Protein 2PWQ (pdb70)

Structure (mmCIF, N/CA/C/O backbone):
data_2PWQ
#
_entry.id   2PWQ
#
_cell.length_a   48.556
_cell.length_b   48.556
_cell.length_c   179.502
_cell.angle_alpha   90.00
_cell.angle_beta   90.00
_cell.angle_gamma   120.00
#
_symmetry.space_group_name_H-M   'P 31 2 1'
#
loop_
_entity.id
_entity.type
_entity.pdbx_description
1 polymer 'Ubiquitin conjugating enzyme'
2 water water
#
loop_
_atom_site.group_PDB
_atom_site.id
_atom_site.type_symbol
_atom_site.label_atom_id
_atom_site.label_alt_id
_atom_site.label_comp_id
_atom_site.label_asym_id
_atom_site.label_entity_id
_atom_site.label_seq_id
_atom_site.pdbx_PDB_ins_code
_atom_site.Cartn_x
_atom_site.Cartn_y
_atom_site.Cartn_z
_atom_site.occupancy
_atom_site.B_iso_or_equiv
_atom_site.auth_seq_id
_atom_site.auth_comp_id
_atom_site.auth_asym_id
_atom_site.auth_atom_id
_atom_site.pdbx_PDB_model_num
ATOM 1 N N . PHE A 1 19 ? -7.728 10.211 33.699 1.00 60.81 -2 PHE A N 1
ATOM 2 C CA . PHE A 1 19 ? -8.810 9.187 33.555 1.00 60.95 -2 PHE A CA 1
ATOM 3 C C . PHE A 1 19 ? -10.082 9.603 34.279 1.00 60.54 -2 PHE A C 1
ATOM 4 O O . PHE A 1 19 ? -10.820 10.451 33.771 1.00 61.47 -2 PHE A O 1
ATOM 12 N N . GLN A 1 20 ? -10.321 9.042 35.466 1.00 59.43 -1 GLN A N 1
ATOM 13 C CA . GLN A 1 20 ? -11.632 9.122 36.139 1.00 58.25 -1 GLN A CA 1
ATOM 14 C C . GLN A 1 20 ? -12.328 10.494 36.076 1.00 57.14 -1 GLN A C 1
ATOM 15 O O . GLN A 1 20 ? -11.686 11.529 36.146 1.00 57.03 -1 GLN A O 1
ATOM 21 N N . GLY A 1 21 ? -13.645 10.483 35.926 1.00 55.54 0 GLY A N 1
ATOM 22 C CA . GLY A 1 21 ? -14.429 11.699 35.743 1.00 54.11 0 GLY A CA 1
ATOM 23 C C . GLY A 1 21 ? -15.787 11.306 35.173 1.00 53.26 0 GLY A C 1
ATOM 24 O O . GLY A 1 21 ? -16.150 10.128 35.209 1.00 52.85 0 GLY A O 1
ATOM 25 N N . SER A 1 22 ? -16.531 12.276 34.643 1.00 52.18 1 SER A N 1
ATOM 26 C CA . SER A 1 22 ? -17.901 12.038 34.135 1.00 51.25 1 SER A CA 1
ATOM 27 C C . SER A 1 22 ? -18.007 10.976 33.023 1.00 51.18 1 SER A C 1
ATOM 28 O O . SER A 1 22 ? -16.998 10.545 32.437 1.00 50.85 1 SER A O 1
ATOM 31 N N . LYS A 1 23 ? -19.247 10.547 32.765 1.00 51.29 2 LYS A N 1
ATOM 32 C CA . LYS A 1 23 ? -19.593 9.632 31.667 1.00 51.10 2 LYS A CA 1
ATOM 33 C C . LYS A 1 23 ? -19.163 10.185 30.299 1.00 49.91 2 LYS A C 1
ATOM 34 O O . LYS A 1 23 ? -18.690 9.429 29.445 1.00 49.77 2 LYS A O 1
ATOM 40 N N . GLU A 1 24 ? -19.346 11.492 30.107 1.00 48.90 3 GLU A N 1
ATOM 41 C CA . GLU A 1 24 ? -18.915 12.200 28.904 1.00 48.44 3 GLU A CA 1
ATOM 42 C C . GLU A 1 24 ? -17.387 12.169 28.755 1.00 47.76 3 GLU A C 1
ATOM 43 O O . GLU A 1 24 ? -16.855 11.880 27.671 1.00 47.17 3 GLU A O 1
ATOM 49 N N . LEU A 1 25 ? -16.679 12.447 29.850 1.00 46.12 4 LEU A N 1
ATOM 50 C CA . LEU A 1 25 ? -15.226 12.437 29.822 1.00 45.14 4 LEU A CA 1
ATOM 51 C C . LEU A 1 25 ? -14.675 11.047 29.503 1.00 44.32 4 LEU A C 1
ATOM 52 O O . LEU A 1 25 ? -13.743 10.916 28.711 1.00 44.32 4 LEU A O 1
ATOM 57 N N . LEU A 1 26 ? -15.256 10.007 30.110 1.00 43.52 5 LEU A N 1
ATOM 58 C CA . LEU A 1 26 ? -14.824 8.638 29.844 1.00 42.74 5 LEU A CA 1
ATOM 59 C C . LEU A 1 26 ? -15.035 8.280 28.366 1.00 41.97 5 LEU A C 1
ATOM 60 O O . LEU A 1 26 ? -14.160 7.683 27.732 1.00 41.38 5 LEU A O 1
ATOM 65 N N . ARG A 1 27 ? -16.175 8.703 27.833 1.00 41.64 6 ARG A N 1
ATOM 66 C CA . ARG A 1 27 ? -16.562 8.476 26.429 1.00 42.46 6 ARG A CA 1
ATOM 67 C C . ARG A 1 27 ? -15.580 9.120 25.469 1.00 42.10 6 ARG A C 1
ATOM 68 O O . ARG A 1 27 ? -15.075 8.464 24.552 1.00 41.65 6 ARG A O 1
ATOM 76 N N . LEU A 1 28 ? -15.319 10.413 25.678 1.00 42.30 7 LEU A N 1
ATOM 77 C CA . LEU A 1 28 ? -14.287 11.102 24.891 1.00 41.81 7 LEU A CA 1
ATOM 78 C C . LEU A 1 28 ? -12.926 10.456 24.978 1.00 41.88 7 LEU A C 1
ATOM 79 O O . LEU A 1 28 ? -12.186 10.383 23.982 1.00 42.55 7 LEU A O 1
ATOM 84 N N . GLN A 1 29 ? -12.585 9.970 26.160 1.00 41.30 8 GLN A N 1
ATOM 85 C CA . GLN A 1 29 ? -11.286 9.377 26.336 1.00 40.75 8 GLN A CA 1
ATOM 86 C C . GLN A 1 29 ? -11.151 8.123 25.514 1.00 41.00 8 GLN A C 1
ATOM 87 O O . GLN A 1 29 ? -10.070 7.858 24.947 1.00 40.21 8 GLN A O 1
ATOM 93 N N . LYS A 1 30 ? -12.226 7.323 25.504 1.00 40.81 9 LYS A N 1
ATOM 94 C CA . LYS A 1 30 ? -12.288 6.079 24.712 1.00 41.01 9 LYS A CA 1
ATOM 95 C C . LYS A 1 30 ? -12.195 6.380 23.212 1.00 40.25 9 LYS A C 1
ATOM 96 O O . LYS A 1 30 ? -11.405 5.739 22.506 1.00 40.22 9 LYS A O 1
ATOM 102 N N . GLU A 1 31 ? -12.989 7.348 22.739 1.00 38.80 10 GLU A N 1
ATOM 103 C CA . GLU A 1 31 ? -12.944 7.731 21.311 1.00 38.43 10 GLU A CA 1
ATOM 104 C C . GLU A 1 31 ? -11.531 8.039 20.864 1.00 38.58 10 GLU A C 1
ATOM 105 O O . GLU A 1 31 ? -11.057 7.514 19.853 1.00 37.22 10 GLU A O 1
ATOM 111 N N . LEU A 1 32 ? -10.841 8.857 21.667 1.00 38.63 11 LEU A N 1
ATOM 112 C CA . LEU A 1 32 ? -9.472 9.264 21.357 1.00 38.66 11 LEU A CA 1
ATOM 113 C C . LEU A 1 32 ? -8.490 8.113 21.339 1.00 39.47 11 LEU A C 1
ATOM 114 O O . LEU A 1 32 ? -7.664 8.014 20.429 1.00 40.04 11 LEU A O 1
ATOM 119 N N . LYS A 1 33 ? -8.575 7.217 22.325 1.00 41.13 12 LYS A N 1
ATOM 120 C CA . LYS A 1 33 ? -7.684 6.059 22.327 1.00 42.23 12 LYS A CA 1
ATOM 121 C C . LYS A 1 33 ? -7.935 5.172 21.108 1.00 43.10 12 LYS A C 1
ATOM 122 O O . LYS A 1 33 ? -6.995 4.620 20.546 1.00 44.03 12 LYS A O 1
ATOM 128 N N . ASP A 1 34 ? -9.201 5.026 20.709 1.00 44.24 13 ASP A N 1
ATOM 129 C CA . ASP A 1 34 ? -9.569 4.143 19.586 1.00 45.39 13 ASP A CA 1
ATOM 130 C C . ASP A 1 34 ? -9.080 4.718 18.255 1.00 45.37 13 ASP A C 1
ATOM 131 O O . ASP A 1 34 ? -8.544 3.986 17.404 1.00 44.85 13 ASP A O 1
ATOM 136 N N . ILE A 1 35 ? -9.247 6.038 18.111 1.00 46.06 14 ILE A N 1
ATOM 137 C CA . ILE A 1 35 ? -8.793 6.775 16.936 1.00 46.45 14 ILE A CA 1
ATOM 138 C C . ILE A 1 35 ? -7.306 6.576 16.844 1.00 48.06 14 ILE A C 1
ATOM 139 O O . ILE A 1 35 ? -6.777 6.289 15.771 1.00 48.41 14 ILE A O 1
ATOM 144 N N . GLU A 1 36 ? -6.639 6.704 17.994 1.00 50.15 15 GLU A N 1
ATOM 145 C CA . GLU A 1 36 ? -5.198 6.541 18.115 1.00 52.31 15 GLU A CA 1
ATOM 146 C C . GLU A 1 36 ? -4.788 5.127 17.702 1.00 52.81 15 GLU A C 1
ATOM 147 O O . GLU A 1 36 ? -3.703 4.923 17.157 1.00 52.97 15 GLU A O 1
ATOM 153 N N . ASN A 1 37 ? -5.684 4.170 17.928 1.00 53.92 16 ASN A N 1
ATOM 154 C CA . ASN A 1 37 ? -5.428 2.759 17.618 1.00 54.89 16 ASN A CA 1
ATOM 155 C C . ASN A 1 37 ? -5.775 2.364 16.179 1.00 55.29 16 ASN A C 1
ATOM 156 O O . ASN A 1 37 ? -5.212 1.400 15.633 1.00 55.00 16 ASN A O 1
ATOM 161 N N . GLU A 1 38 ? -6.689 3.121 15.568 1.00 55.25 17 GLU A N 1
ATOM 162 C CA . GLU A 1 38 ? -7.055 2.960 14.160 1.00 54.98 17 GLU A CA 1
ATOM 163 C C . GLU A 1 38 ? -6.026 3.509 13.142 1.00 54.50 17 GLU A C 1
ATOM 164 O O . GLU A 1 38 ? -4.872 3.786 13.498 1.00 54.24 17 GLU A O 1
ATOM 170 N N . ASN A 1 39 ? -6.441 3.655 11.880 1.00 53.53 18 ASN A N 1
ATOM 171 C CA . ASN A 1 39 ? -5.562 4.156 10.820 1.00 53.23 18 ASN A CA 1
ATOM 172 C C . ASN A 1 39 ? -5.464 5.685 10.822 1.00 52.62 18 ASN A C 1
ATOM 173 O O . ASN A 1 39 ? -6.281 6.374 10.206 1.00 51.95 18 ASN A O 1
ATOM 178 N N . VAL A 1 40 ? -4.459 6.196 11.533 1.00 51.70 19 VAL A N 1
ATOM 179 C CA . VAL A 1 40 ? -4.317 7.635 11.752 1.00 50.96 19 VAL A CA 1
ATOM 180 C C . VAL A 1 40 ? -3.736 8.342 10.517 1.00 49.85 19 VAL A C 1
ATOM 181 O O . VAL A 1 40 ? -3.652 9.577 10.464 1.00 49.17 19 VAL A O 1
ATOM 185 N N . GLN A 1 41 ? -3.344 7.546 9.525 1.00 48.84 20 GLN A N 1
ATOM 186 C CA . GLN A 1 41 ? -2.897 8.089 8.262 1.00 48.26 20 GLN A CA 1
ATOM 187 C C . GLN A 1 41 ? -4.105 8.570 7.463 1.00 46.17 20 GLN A C 1
ATOM 188 O O . GLN A 1 41 ? -4.017 9.514 6.668 1.00 47.02 20 GLN A O 1
ATOM 194 N N . GLU A 1 42 ? -5.255 7.977 7.745 1.00 43.57 21 GLU A N 1
ATOM 195 C CA . GLU A 1 42 ? -6.484 8.351 7.086 1.00 41.21 21 GLU A CA 1
ATOM 196 C C . GLU A 1 42 ? -7.280 9.383 7.859 1.00 39.80 21 GLU A C 1
ATOM 197 O O . GLU A 1 42 ? -7.716 10.401 7.310 1.00 39.01 21 GLU A O 1
ATOM 203 N N . ILE A 1 43 ? -7.519 9.073 9.124 1.00 37.89 22 ILE A N 1
ATOM 204 C CA . ILE A 1 43 ? -8.350 9.876 9.989 1.00 37.31 22 ILE A CA 1
ATOM 205 C C . ILE A 1 43 ? -7.646 9.913 11.339 1.00 38.00 22 ILE A C 1
ATOM 206 O O . ILE A 1 43 ? -7.307 8.871 11.943 1.00 37.36 22 ILE A O 1
ATOM 211 N N . ASP A 1 44 ? -7.409 11.133 11.795 1.00 38.21 23 ASP A N 1
ATOM 212 C CA . ASP A 1 44 ? -6.826 11.372 13.104 1.00 39.51 23 ASP A CA 1
ATOM 213 C C . ASP A 1 44 ? -7.621 12.483 13.801 1.00 39.65 23 ASP A C 1
ATOM 214 O O . ASP A 1 44 ? -8.411 13.197 13.161 1.00 39.38 23 ASP A O 1
ATOM 219 N N . ALA A 1 45 ? -7.457 12.573 15.123 1.00 40.20 24 ALA A N 1
ATOM 220 C CA . ALA A 1 45 ? -7.957 13.676 15.959 1.00 40.99 24 ALA A CA 1
ATOM 221 C C . ALA A 1 45 ? -7.252 13.668 17.308 1.00 41.45 24 ALA A C 1
ATOM 222 O O . ALA A 1 45 ? -6.929 12.595 17.851 1.00 42.31 24 ALA A O 1
ATOM 224 N N . HIS A 1 46 ? -6.991 14.853 17.839 1.00 41.38 25 HIS A N 1
ATOM 225 C CA . HIS A 1 46 ? -6.466 14.987 19.210 1.00 41.77 25 HIS A CA 1
ATOM 226 C C . HIS A 1 46 ? -7.067 16.260 19.809 1.00 40.83 25 HIS A C 1
ATOM 227 O O . HIS A 1 46 ? -7.699 17.029 19.099 1.00 39.92 25 HIS A O 1
ATOM 234 N N . ILE A 1 47 ? -6.906 16.453 21.114 1.00 40.36 26 ILE A N 1
ATOM 235 C CA . ILE A 1 47 ? -7.357 17.676 21.779 1.00 40.89 26 ILE A CA 1
ATOM 236 C C . ILE A 1 47 ? -6.566 18.835 21.220 1.00 40.84 26 ILE A C 1
ATOM 237 O O . ILE A 1 47 ? -5.372 18.688 21.007 1.00 40.45 26 ILE A O 1
ATOM 242 N N . LYS A 1 48 ? -7.244 19.951 20.966 1.00 41.12 27 LYS A N 1
ATOM 243 C CA . LYS A 1 48 ? -6.613 21.133 20.420 1.00 42.51 27 LYS A CA 1
ATOM 244 C C . LYS A 1 48 ? -5.605 21.734 21.418 1.00 43.48 27 LYS A C 1
ATOM 245 O O . LYS A 1 48 ? -4.411 21.856 21.111 1.00 43.70 27 LYS A O 1
ATOM 251 N N . ASP A 1 49 ? -6.118 22.093 22.595 1.00 44.08 28 ASP A N 1
ATOM 252 C CA A ASP A 1 49 ? -5.336 22.777 23.635 0.70 44.86 28 ASP A CA 1
ATOM 253 C CA B ASP A 1 49 ? -5.308 22.734 23.628 0.30 44.57 28 ASP A CA 1
ATOM 254 C C . ASP A 1 49 ? -5.634 22.127 25.002 1.00 44.76 28 ASP A C 1
ATOM 255 O O . ASP A 1 49 ? -5.079 21.068 25.347 1.00 43.81 28 ASP A O 1
ATOM 264 N N . SER A 1 50 ? -6.547 22.745 25.760 1.00 44.94 29 SER A N 1
ATOM 265 C CA . SER A 1 50 ? -6.812 22.354 27.141 1.00 46.07 29 SER A CA 1
ATOM 266 C C . SER A 1 50 ? -8.266 21.978 27.426 1.00 45.53 29 SER A C 1
ATOM 267 O O . SER A 1 50 ? -8.609 21.654 28.570 1.00 44.82 29 SER A O 1
ATOM 270 N N . ASN A 1 51 ? -9.096 22.033 26.379 1.00 45.78 30 ASN A N 1
ATOM 271 C CA . ASN A 1 51 ? -10.512 21.683 26.446 1.00 45.06 30 ASN A CA 1
ATOM 272 C C . ASN A 1 51 ? -10.792 20.335 25.755 1.00 44.91 30 ASN A C 1
ATOM 273 O O . ASN A 1 51 ? -10.618 20.200 24.552 1.00 43.52 30 ASN A O 1
ATOM 278 N N . PHE A 1 52 ? -11.210 19.350 26.547 1.00 44.30 31 PHE A N 1
ATOM 279 C CA . PHE A 1 52 ? -11.481 17.999 26.071 1.00 44.57 31 PHE A CA 1
ATOM 280 C C . PHE A 1 52 ? -12.673 17.977 25.083 1.00 43.76 31 PHE A C 1
ATOM 281 O O . PHE A 1 52 ? -12.907 16.986 24.386 1.00 43.63 31 PHE A O 1
ATOM 289 N N . PHE A 1 53 ? -13.403 19.088 25.026 1.00 42.94 32 PHE A N 1
ATOM 290 C CA . PHE A 1 53 ? -14.585 19.237 24.167 1.00 42.81 32 PHE A CA 1
ATOM 291 C C . PHE A 1 53 ? -14.263 19.981 22.876 1.00 41.35 32 PHE A C 1
ATOM 292 O O . PHE A 1 53 ? -15.140 20.369 22.125 1.00 41.49 32 PHE A O 1
ATOM 300 N N . GLU A 1 54 ? -12.983 20.161 22.615 1.00 40.09 33 GLU A N 1
ATOM 301 C CA . GLU A 1 54 ? -12.569 20.861 21.411 1.00 39.21 33 GLU A CA 1
ATOM 302 C C . GLU A 1 54 ? -11.402 20.117 20.820 1.00 38.44 33 GLU A C 1
ATOM 303 O O . GLU A 1 54 ? -10.319 20.065 21.426 1.00 38.11 33 GLU A O 1
ATOM 309 N N . TRP A 1 55 ? -11.632 19.496 19.659 1.00 36.83 34 TRP A N 1
ATOM 310 C CA . TRP A 1 55 ? -10.558 18.783 19.002 1.00 36.18 34 TRP A CA 1
ATOM 311 C C . TRP A 1 55 ? -10.226 19.395 17.661 1.00 35.11 34 TRP A C 1
ATOM 312 O O . TRP A 1 55 ? -10.968 20.161 17.086 1.00 34.68 34 TRP A O 1
ATOM 323 N N . VAL A 1 56 ? -9.069 19.002 17.187 1.00 34.55 35 VAL A N 1
ATOM 324 C CA . VAL A 1 56 ? -8.616 19.250 15.866 1.00 34.73 35 VAL A CA 1
ATOM 325 C C . VAL A 1 56 ? -8.671 17.891 15.210 1.00 34.21 35 VAL A C 1
ATOM 326 O O . VAL A 1 56 ? -8.150 16.930 15.781 1.00 35.65 35 VAL A O 1
ATOM 330 N N . GLY A 1 57 ? -9.307 17.804 14.041 1.00 33.85 36 GLY A N 1
ATOM 331 C CA . GLY A 1 57 ? -9.307 16.595 13.227 1.00 32.43 36 GLY A CA 1
ATOM 332 C C . GLY A 1 57 ? -8.448 16.686 11.982 1.00 33.14 36 GLY A C 1
ATOM 333 O O . GLY A 1 57 ? -8.223 17.779 11.458 1.00 33.20 36 GLY A O 1
ATOM 334 N N A PHE A 1 58 ? -7.877 15.558 11.578 0.70 32.70 37 PHE A N 1
ATOM 335 N N B PHE A 1 58 ? -8.017 15.528 11.477 0.30 33.01 37 PHE A N 1
ATOM 336 C CA A PHE A 1 58 ? -7.193 15.396 10.297 0.70 32.94 37 PHE A CA 1
ATOM 337 C CA B PHE A 1 58 ? -7.163 15.425 10.283 0.30 32.98 37 PHE A CA 1
ATOM 338 C C A PHE A 1 58 ? -7.948 14.420 9.372 0.70 34.10 37 PHE A C 1
ATOM 339 C C B PHE A 1 58 ? -7.616 14.363 9.267 0.30 33.64 37 PHE A C 1
ATOM 340 O O A PHE A 1 58 ? -8.345 13.315 9.795 0.70 33.79 37 PHE A O 1
ATOM 341 O O B PHE A 1 58 ? -7.499 13.152 9.522 0.30 33.23 37 PHE A O 1
ATOM 356 N N . ILE A 1 59 ? -8.125 14.817 8.124 1.00 33.65 38 ILE A N 1
ATOM 357 C CA . ILE A 1 59 ? -8.578 13.908 7.062 1.00 34.73 38 ILE A CA 1
ATOM 358 C C . ILE A 1 59 ? -7.615 13.913 5.887 1.00 36.20 38 ILE A C 1
ATOM 359 O O . ILE A 1 59 ? -7.276 14.988 5.312 1.00 36.66 38 ILE A O 1
ATOM 364 N N . LYS A 1 60 ? -7.201 12.711 5.512 1.00 36.76 39 LYS A N 1
ATOM 365 C CA . LYS A 1 60 ? -6.392 12.519 4.338 1.00 38.64 39 LYS A CA 1
ATOM 366 C C . LYS A 1 60 ? -7.255 12.670 3.099 1.00 38.62 39 LYS A C 1
ATOM 367 O O . LYS A 1 60 ? -8.317 12.039 2.987 1.00 39.22 39 LYS A O 1
ATOM 373 N N . GLY A 1 61 ? -6.792 13.507 2.168 1.00 38.75 40 GLY A N 1
ATOM 374 C CA . GLY A 1 61 ? -7.422 13.634 0.869 1.00 38.26 40 GLY A CA 1
ATOM 375 C C . GLY A 1 61 ? -7.291 12.312 0.107 1.00 38.15 40 GLY A C 1
ATOM 376 O O . GLY A 1 61 ? -6.194 11.805 -0.058 1.00 37.34 40 GLY A O 1
ATOM 377 N N . PRO A 1 62 ? -8.421 11.743 -0.340 1.00 38.83 41 PRO A N 1
ATOM 378 C CA . PRO A 1 62 ? -8.410 10.432 -1.015 1.00 40.29 41 PRO A CA 1
ATOM 379 C C . PRO A 1 62 ? -7.663 10.317 -2.351 1.00 42.06 41 PRO A C 1
ATOM 380 O O . PRO A 1 62 ? -7.743 11.202 -3.203 1.00 42.67 41 PRO A O 1
ATOM 384 N N . GLU A 1 63 ? -6.944 9.212 -2.530 1.00 43.82 42 GLU A N 1
ATOM 385 C CA . GLU A 1 63 ? -6.245 8.927 -3.783 1.00 45.13 42 GLU A CA 1
ATOM 386 C C . GLU A 1 63 ? -7.221 8.906 -4.956 1.00 44.80 42 GLU A C 1
ATOM 387 O O . GLU A 1 63 ? -8.424 8.676 -4.778 1.00 45.33 42 GLU A O 1
ATOM 393 N N . GLY A 1 64 ? -6.688 9.185 -6.152 1.00 44.52 43 GLY A N 1
ATOM 394 C CA . GLY A 1 64 ? -7.489 9.389 -7.354 1.00 42.97 43 GLY A CA 1
ATOM 395 C C . GLY A 1 64 ? -8.618 10.403 -7.261 1.00 41.91 43 GLY A C 1
ATOM 396 O O . GLY A 1 64 ? -9.641 10.219 -7.902 1.00 41.54 43 GLY A O 1
ATOM 397 N N . THR A 1 65 ? -8.444 11.470 -6.466 1.00 39.59 44 THR A N 1
ATOM 398 C CA . THR A 1 65 ? -9.403 12.580 -6.446 1.00 37.75 44 THR A CA 1
ATOM 399 C C . THR A 1 65 ? -8.582 13.847 -6.560 1.00 37.24 44 THR A C 1
ATOM 400 O O . THR A 1 65 ? -7.366 13.794 -6.430 1.00 38.03 44 THR A O 1
ATOM 404 N N . PRO A 1 66 ? -9.247 14.983 -6.771 1.00 36.65 45 PRO A N 1
ATOM 405 C CA . PRO A 1 66 ? -8.427 16.221 -6.783 1.00 36.39 45 PRO A CA 1
ATOM 406 C C . PRO A 1 66 ? -7.844 16.596 -5.391 1.00 37.06 45 PRO A C 1
ATOM 407 O O . PRO A 1 66 ? -7.071 17.549 -5.285 1.00 36.19 45 PRO A O 1
ATOM 411 N N . TYR A 1 67 ? -8.155 15.794 -4.362 1.00 37.13 46 TYR A N 1
ATOM 412 C CA . TYR A 1 67 ? -7.715 16.055 -2.994 1.00 36.56 46 TYR A CA 1
ATOM 413 C C . TYR A 1 67 ? -6.544 15.224 -2.611 1.00 36.44 46 TYR A C 1
ATOM 414 O O . TYR A 1 67 ? -6.071 15.283 -1.480 1.00 36.59 46 TYR A O 1
ATOM 423 N N . GLU A 1 68 ? -6.000 14.532 -3.596 1.00 37.96 47 GLU A N 1
ATOM 424 C CA . GLU A 1 68 ? -4.975 13.543 -3.338 1.00 40.53 47 GLU A CA 1
ATOM 425 C C . GLU A 1 68 ? -3.684 14.232 -2.911 1.00 40.98 47 GLU A C 1
ATOM 426 O O . GLU A 1 68 ? -3.284 15.196 -3.555 1.00 41.45 47 GLU A O 1
ATOM 432 N N . GLY A 1 69 ? -3.030 13.720 -1.859 1.00 40.71 48 GLY A N 1
ATOM 433 C CA . GLY A 1 69 ? -1.832 14.345 -1.265 1.00 40.14 48 GLY A CA 1
ATOM 434 C C . GLY A 1 69 ? -2.132 15.522 -0.338 1.00 39.87 48 GLY A C 1
ATOM 435 O O . GLY A 1 69 ? -1.206 16.204 0.158 1.00 41.17 48 GLY A O 1
ATOM 436 N N . GLY A 1 70 ? -3.421 15.790 -0.138 1.00 38.72 49 GLY A N 1
ATOM 437 C CA . GLY A 1 70 ? -3.881 16.824 0.781 1.00 37.40 49 GLY A CA 1
ATOM 438 C C . GLY A 1 70 ? -3.977 16.280 2.191 1.00 37.60 49 GLY A C 1
ATOM 439 O O . GLY A 1 70 ? -4.259 15.084 2.413 1.00 37.25 49 GLY A O 1
ATOM 440 N N . HIS A 1 71 ? -3.737 17.171 3.144 1.00 37.57 50 HIS A N 1
ATOM 441 C CA . HIS A 1 71 ? -3.851 16.894 4.564 1.00 36.89 50 HIS A CA 1
ATOM 442 C C . HIS A 1 71 ? -4.739 18.010 5.068 1.00 34.78 50 HIS A C 1
ATOM 443 O O . HIS A 1 71 ? -4.335 19.215 5.062 1.00 33.27 50 HIS A O 1
ATOM 450 N N . PHE A 1 72 ? -5.952 17.643 5.439 1.00 31.12 51 PHE A N 1
ATOM 451 C CA . PHE A 1 72 ? -6.990 18.590 5.834 1.00 31.23 51 PHE A CA 1
ATOM 452 C C . PHE A 1 72 ? -7.291 18.616 7.333 1.00 31.00 51 PHE A C 1
ATOM 453 O O . PHE A 1 72 ? -7.666 17.594 7.960 1.00 31.40 51 PHE A O 1
ATOM 461 N N . THR A 1 73 ? -7.147 19.804 7.910 1.00 30.42 52 THR A N 1
ATOM 462 C CA . THR A 1 73 ? -7.399 20.051 9.311 1.00 30.14 52 THR A CA 1
ATOM 463 C C . THR A 1 73 ? -8.812 20.533 9.467 1.00 29.32 52 THR A C 1
ATOM 464 O O . THR A 1 73 ? -9.252 21.363 8.656 1.00 27.51 52 THR A O 1
ATOM 468 N N . LEU A 1 74 ? -9.510 20.015 10.491 1.00 28.76 53 LEU A N 1
ATOM 469 C CA . LEU A 1 74 ? -10.872 20.431 10.830 1.00 30.73 53 LEU A CA 1
ATOM 470 C C . LEU A 1 74 ? -10.942 20.837 12.311 1.00 31.89 53 LEU A C 1
ATOM 471 O O . LEU A 1 74 ? -10.097 20.449 13.102 1.00 32.86 53 LEU A O 1
ATOM 476 N N . ALA A 1 75 ? -11.976 21.594 12.674 1.00 33.33 54 ALA A N 1
ATOM 477 C CA . ALA A 1 75 ? -12.235 22.011 14.048 1.00 34.45 54 ALA A CA 1
ATOM 478 C C . ALA A 1 75 ? -13.455 21.269 14.500 1.00 35.28 54 ALA A C 1
ATOM 479 O O . ALA A 1 75 ? -14.475 21.364 13.858 1.00 35.91 54 ALA A O 1
ATOM 481 N N . ILE A 1 76 ? -13.344 20.551 15.607 1.00 36.39 55 ILE A N 1
ATOM 482 C CA . ILE A 1 76 ? -14.426 19.699 16.130 1.00 35.50 55 ILE A CA 1
ATOM 483 C C . ILE A 1 76 ? -14.896 20.206 17.512 1.00 37.12 55 ILE A C 1
ATOM 484 O O . ILE A 1 76 ? -14.186 20.071 18.507 1.00 36.23 55 ILE A O 1
ATOM 489 N N . THR A 1 77 ? -16.068 20.821 17.596 1.00 38.93 56 THR A N 1
ATOM 490 C CA . THR A 1 77 ? -16.535 21.214 18.915 1.00 40.64 56 THR A CA 1
ATOM 491 C C . THR A 1 77 ? -17.599 20.243 19.417 1.00 41.59 56 THR A C 1
ATOM 492 O O . THR A 1 77 ? -18.670 20.061 18.781 1.00 42.07 56 THR A O 1
ATOM 496 N N . ILE A 1 78 ? -17.290 19.581 20.533 1.00 41.64 57 ILE A N 1
ATOM 497 C CA . ILE A 1 78 ? -18.111 18.472 21.048 1.00 43.05 57 ILE A CA 1
ATOM 498 C C . ILE A 1 78 ? -19.015 19.015 22.128 1.00 44.72 57 ILE A C 1
ATOM 499 O O . ILE A 1 78 ? -18.521 19.691 23.039 1.00 45.32 57 ILE A O 1
ATOM 504 N N . PRO A 1 79 ? -20.342 18.751 22.041 1.00 46.29 58 PRO A N 1
ATOM 505 C CA . PRO A 1 79 ? -21.254 19.335 23.036 1.00 46.90 58 PRO A CA 1
ATOM 506 C C . PRO A 1 79 ? -21.110 18.690 24.408 1.00 47.41 58 PRO A C 1
ATOM 507 O O . PRO A 1 79 ? -20.612 17.561 24.496 1.00 46.41 58 PRO A O 1
ATOM 511 N N . ASN A 1 80 ? -21.551 19.399 25.455 1.00 49.32 59 ASN A N 1
ATOM 512 C CA . ASN A 1 80 ? -21.398 18.931 26.843 1.00 51.76 59 ASN A CA 1
ATOM 513 C C . ASN A 1 80 ? -22.231 17.716 27.237 1.00 52.23 59 ASN A C 1
ATOM 514 O O . ASN A 1 80 ? -21.923 17.044 28.229 1.00 52.42 59 ASN A O 1
ATOM 519 N N . ASP A 1 81 ? -23.242 17.411 26.425 1.00 52.72 60 ASP A N 1
ATOM 520 C CA . ASP A 1 81 ? -24.048 16.193 26.572 1.00 53.10 60 ASP A CA 1
ATOM 521 C C . ASP A 1 81 ? -23.680 15.031 25.645 1.00 52.48 60 ASP A C 1
ATOM 522 O O . ASP A 1 81 ? -24.353 13.985 25.643 1.00 51.74 60 ASP A O 1
ATOM 527 N N . TYR A 1 82 ? -22.624 15.192 24.861 1.00 51.07 61 TYR A N 1
ATOM 528 C CA . TYR A 1 82 ? -22.150 14.085 24.047 1.00 50.77 61 TYR A CA 1
ATOM 529 C C . TYR A 1 82 ? -22.127 12.776 24.871 1.00 52.19 61 TYR A C 1
ATOM 530 O O . TYR A 1 82 ? -21.702 12.802 26.026 1.00 52.82 61 TYR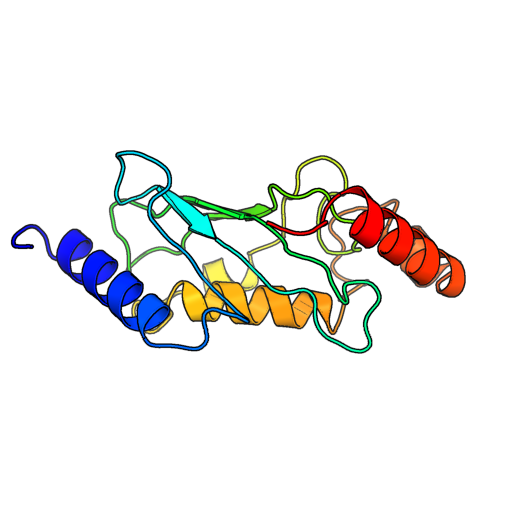 A O 1
ATOM 539 N N . PRO A 1 83 ? -22.539 11.619 24.284 1.00 52.82 62 PRO A N 1
ATOM 540 C CA . PRO A 1 83 ? -22.860 11.328 22.888 1.00 53.35 62 PRO A CA 1
ATOM 541 C C . PRO A 1 83 ? -24.328 11.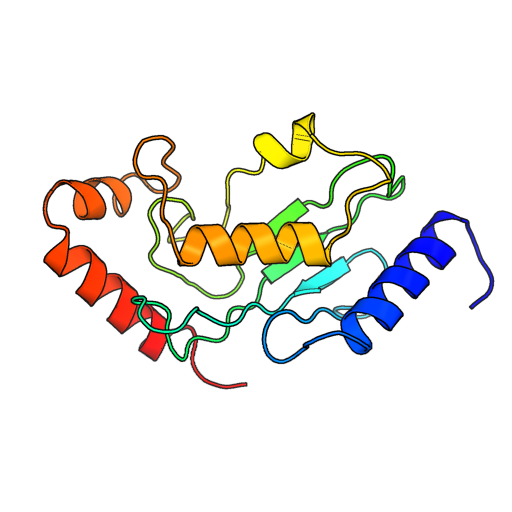487 22.499 1.00 53.70 62 PRO A C 1
ATOM 542 O O . PRO A 1 83 ? -24.741 10.893 21.511 1.00 53.72 62 PRO A O 1
ATOM 546 N N . TYR A 1 84 ? -25.079 12.296 23.243 1.00 54.26 63 TYR A N 1
ATOM 547 C CA . TYR A 1 84 ? -26.527 12.447 23.047 1.00 55.39 63 TYR A CA 1
ATOM 548 C C . TYR A 1 84 ? -26.830 13.559 22.058 1.00 54.55 63 TYR A C 1
ATOM 549 O O . TYR A 1 84 ? -27.975 13.723 21.644 1.00 54.68 63 TYR A O 1
ATOM 558 N N . ASN A 1 85 ? -25.802 14.332 21.704 1.00 53.13 64 ASN A N 1
ATOM 559 C CA . ASN A 1 85 ? -25.867 15.298 20.602 1.00 51.47 64 ASN A CA 1
ATOM 560 C C . ASN A 1 85 ? -24.635 15.191 19.703 1.00 49.53 64 ASN A C 1
ATOM 561 O O . ASN A 1 85 ? -23.566 14.738 20.169 1.00 48.94 64 ASN A O 1
ATOM 566 N N . PRO A 1 86 ? -24.784 15.553 18.400 1.00 47.78 65 PRO A N 1
ATOM 567 C CA . PRO A 1 86 ? -23.659 15.461 17.464 1.00 46.40 65 PRO A CA 1
ATOM 568 C C . PRO A 1 86 ? -22.558 16.527 17.686 1.00 44.70 65 PRO A C 1
ATOM 569 O O . PRO A 1 86 ? -22.823 17.604 18.246 1.00 43.55 65 PRO A O 1
ATOM 573 N N . PRO A 1 87 ? -21.329 16.224 17.236 1.00 43.91 66 PRO A N 1
ATOM 574 C CA . PRO A 1 87 ? -20.299 17.275 17.228 1.00 43.19 66 PRO A CA 1
ATOM 575 C C . PRO A 1 87 ? -20.639 18.321 16.16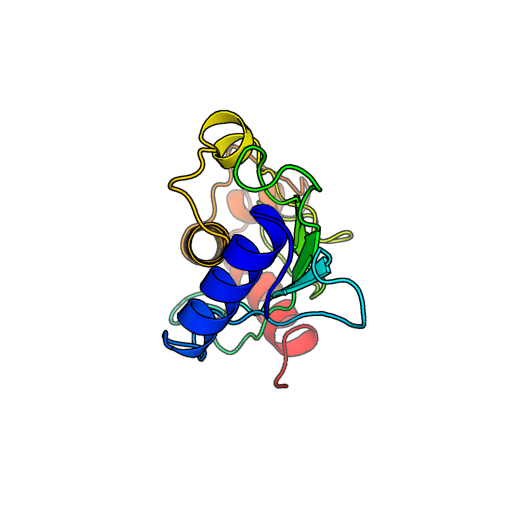6 1.00 42.80 66 PRO A C 1
ATOM 576 O O . PRO A 1 87 ? -21.445 18.038 15.258 1.00 43.04 66 PRO A O 1
ATOM 580 N N . LYS A 1 88 ? -20.088 19.527 16.296 1.00 41.99 67 LYS A N 1
ATOM 581 C CA . LYS A 1 88 ? -20.067 20.478 15.197 1.00 40.84 67 LYS A CA 1
ATOM 582 C C . LYS A 1 88 ? -18.689 20.376 14.574 1.00 40.34 67 LYS A C 1
ATOM 583 O O . LYS A 1 88 ? -17.683 20.284 15.289 1.00 40.33 67 LYS A O 1
ATOM 589 N N . ILE A 1 89 ? -18.642 20.329 13.247 1.00 38.88 68 ILE A N 1
ATOM 590 C CA . ILE A 1 89 ? -17.385 20.183 12.499 1.00 38.37 68 ILE A CA 1
ATOM 591 C C . ILE A 1 89 ? -17.346 21.195 11.350 1.00 38.49 68 ILE A C 1
ATOM 592 O O . ILE A 1 89 ? -18.365 21.426 10.677 1.00 39.61 68 ILE A O 1
ATOM 597 N N . LYS A 1 90 ? -16.184 21.813 11.155 1.00 37.59 69 LYS A N 1
ATOM 598 C CA . LYS A 1 90 ? -15.938 22.698 10.018 1.00 35.96 69 LYS A CA 1
ATOM 599 C C . LYS A 1 90 ? -14.489 22.512 9.595 1.00 34.42 69 LYS A C 1
ATOM 600 O O . LYS A 1 90 ? -13.637 22.141 10.405 1.00 34.93 69 LYS A O 1
ATOM 606 N N . PHE A 1 91 ? -14.183 22.757 8.338 1.00 31.70 70 PHE A N 1
ATOM 607 C CA . PHE A 1 91 ? -12.821 22.570 7.919 1.00 32.13 70 PHE A CA 1
ATOM 608 C C . PHE A 1 91 ? -12.055 23.793 8.399 1.00 31.30 70 PHE A C 1
ATOM 609 O O . PHE A 1 91 ? -12.652 24.844 8.565 1.00 31.25 70 PHE A O 1
ATOM 617 N N . VAL A 1 92 ? -10.760 23.630 8.659 1.00 31.29 71 VAL A N 1
ATOM 618 C CA . VAL A 1 92 ? -9.881 24.757 8.945 1.00 29.98 71 VAL A CA 1
ATOM 619 C C . VAL A 1 92 ? -9.134 24.989 7.666 1.00 30.68 71 VAL A C 1
ATOM 620 O O . VAL A 1 92 ? -9.068 26.142 7.161 1.00 29.51 71 VAL A O 1
ATOM 624 N N . THR A 1 93 ? -8.583 23.892 7.126 1.00 30.02 72 THR A N 1
ATOM 625 C CA . THR A 1 93 ? -7.838 23.955 5.873 1.00 30.41 72 THR A CA 1
ATOM 626 C C . THR A 1 93 ? -8.799 24.432 4.786 1.00 30.92 72 THR A C 1
ATOM 627 O O . THR A 1 93 ? -9.963 24.005 4.703 1.00 31.37 72 THR A O 1
ATOM 631 N N . LYS A 1 94 ? -8.342 25.384 3.991 1.00 29.92 73 LYS A N 1
ATOM 632 C CA . LYS A 1 94 ? -9.131 25.906 2.899 1.00 29.51 73 LYS A CA 1
ATOM 633 C C . LYS A 1 94 ? -9.175 24.862 1.792 1.00 29.09 73 LYS A C 1
ATOM 634 O O . LYS A 1 94 ? -8.159 24.203 1.500 1.00 31.00 73 LYS A O 1
ATOM 640 N N . ILE A 1 95 ? -10.331 24.750 1.133 1.00 30.03 74 ILE A N 1
ATOM 641 C CA . ILE A 1 95 ? -1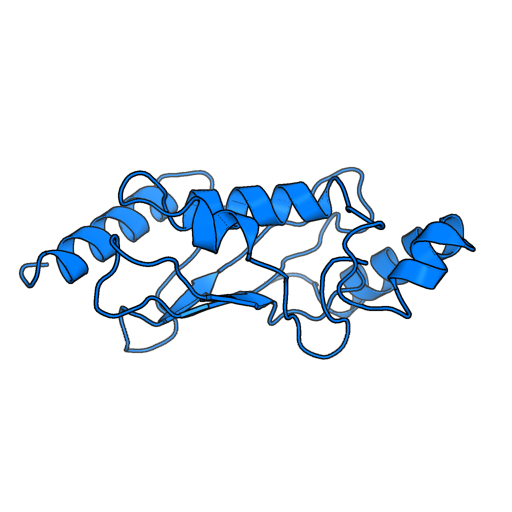0.632 23.637 0.240 1.00 29.39 74 ILE A CA 1
ATOM 642 C C . ILE A 1 95 ? -11.702 24.075 -0.782 1.00 28.68 74 ILE A C 1
ATOM 643 O O . ILE A 1 95 ? -12.625 24.850 -0.448 1.00 28.38 74 ILE A O 1
ATOM 648 N N . TRP A 1 96 ? -11.528 23.614 -2.031 1.00 28.65 75 TRP A N 1
ATOM 649 C CA . TRP A 1 96 ? -12.444 23.910 -3.131 1.00 30.06 75 TRP A CA 1
ATOM 650 C C . TRP A 1 96 ? -13.309 22.657 -3.378 1.00 27.81 75 TRP A C 1
ATOM 651 O O . TRP A 1 96 ? -12.828 21.715 -3.986 1.00 31.13 75 TRP A O 1
ATOM 662 N N . HIS A 1 97 ? -14.562 22.694 -2.950 1.00 30.41 76 HIS A N 1
ATOM 663 C CA . HIS A 1 97 ? -15.476 21.546 -2.943 1.00 30.70 76 HIS A CA 1
ATOM 664 C C . HIS A 1 97 ? -16.918 22.046 -2.887 1.00 32.39 76 HIS A C 1
ATOM 665 O O . HIS A 1 97 ? -17.226 22.949 -2.101 1.00 32.47 76 HIS A O 1
ATOM 672 N N . PRO A 1 98 ? -17.834 21.486 -3.733 1.00 32.78 77 PRO A N 1
ATOM 673 C CA . PRO A 1 98 ? -19.201 22.025 -3.765 1.00 33.98 77 PRO A CA 1
ATOM 674 C C . PRO A 1 98 ? -19.932 21.923 -2.438 1.00 35.26 77 PRO A C 1
ATOM 675 O O . PRO A 1 98 ? -20.883 22.668 -2.182 1.00 36.06 77 PRO A O 1
ATOM 679 N N . ASN A 1 99 ? -19.519 20.972 -1.599 1.00 35.92 78 ASN A N 1
ATOM 680 C CA . ASN A 1 99 ? -20.186 20.786 -0.328 1.00 36.09 78 ASN A CA 1
ATOM 681 C C . ASN A 1 99 ? -19.550 21.442 0.896 1.00 36.29 78 ASN A C 1
ATOM 682 O O . ASN A 1 99 ? -19.935 21.128 2.043 1.00 36.09 78 ASN A O 1
ATOM 687 N N . ILE A 1 100 ? -18.634 22.404 0.660 1.00 36.26 79 ILE A N 1
ATOM 688 C CA . ILE A 1 100 ? -17.862 23.053 1.732 1.00 35.71 79 ILE A CA 1
ATOM 689 C C . ILE A 1 100 ? -17.631 24.523 1.325 1.00 36.53 79 ILE A C 1
ATOM 690 O O . ILE A 1 100 ? -17.215 24.795 0.194 1.00 35.92 79 ILE A O 1
ATOM 695 N N . SER A 1 101 ? -17.939 25.450 2.224 1.00 37.78 80 SER A N 1
ATOM 696 C CA . SER A 1 101 ? -17.686 26.875 1.967 1.00 39.02 80 SER A CA 1
ATOM 697 C C . SER A 1 101 ? -16.185 27.083 1.688 1.00 39.17 80 SER A C 1
ATOM 698 O O . SER A 1 101 ? -15.305 26.720 2.504 1.00 38.89 80 SER A O 1
ATOM 701 N N . SER A 1 102 ? -15.910 27.594 0.486 1.00 39.09 81 SER A N 1
ATOM 702 C CA . SER A 1 102 ? -14.552 27.913 0.043 1.00 38.51 81 SER A CA 1
ATOM 703 C C . SER A 1 102 ? -13.944 29.046 0.882 1.00 38.62 81 SER A C 1
ATOM 704 O O . SER A 1 102 ? -12.769 29.290 0.771 1.00 38.29 81 SER A O 1
ATOM 707 N N . GLN A 1 103 ? -14.750 29.703 1.709 1.00 38.84 82 GLN A N 1
ATOM 708 C CA . GLN A 1 103 ? -14.299 30.834 2.509 1.00 40.52 82 GLN A CA 1
ATOM 709 C C . GLN A 1 103 ? -14.304 30.604 4.006 1.00 40.71 82 GLN A C 1
ATOM 710 O O . GLN A 1 103 ? -13.460 31.151 4.697 1.00 40.50 82 GLN A O 1
ATOM 716 N N . THR A 1 104 ? -15.214 29.763 4.499 1.00 40.99 83 THR A N 1
ATOM 717 C CA . THR A 1 104 ? -15.330 29.497 5.947 1.00 40.75 83 THR A CA 1
ATOM 718 C C . THR A 1 104 ? -15.156 28.041 6.405 1.00 40.86 83 THR A C 1
ATOM 719 O O . THR A 1 104 ? -15.084 27.777 7.611 1.00 40.06 83 THR A O 1
ATOM 723 N N . GLY A 1 105 ? -15.104 27.112 5.452 1.00 40.56 84 GLY A N 1
ATOM 724 C CA . GLY A 1 105 ? -14.919 25.679 5.766 1.00 40.36 84 GLY A CA 1
ATOM 725 C C . GLY A 1 105 ? -16.149 24.990 6.331 1.00 39.82 84 GLY A C 1
ATOM 726 O O . GLY A 1 105 ? -16.072 23.825 6.735 1.00 39.28 84 GLY A O 1
ATOM 727 N N . ALA A 1 106 ? -17.273 25.705 6.372 1.00 39.84 85 ALA A N 1
ATOM 728 C CA . ALA A 1 106 ? -18.524 25.137 6.834 1.00 40.31 85 ALA A CA 1
ATOM 729 C C . ALA A 1 106 ? -19.010 24.005 5.919 1.00 40.97 85 ALA A C 1
ATOM 730 O O . ALA A 1 106 ? -18.800 24.035 4.710 1.00 39.84 85 ALA A O 1
ATOM 732 N N . ILE A 1 107 ? -19.647 23.006 6.524 1.00 42.99 86 ILE A N 1
ATOM 733 C CA . ILE A 1 107 ? -20.258 21.893 5.779 1.00 44.48 86 ILE A CA 1
ATOM 734 C C . ILE A 1 107 ? -21.689 21.681 6.264 1.00 46.06 86 ILE A C 1
ATOM 735 O O . ILE A 1 107 ? -22.035 22.070 7.387 1.00 46.67 86 ILE A O 1
ATOM 740 N N . CYS A 1 108 ? -22.538 21.096 5.429 1.00 47.93 87 CYS A N 1
ATOM 741 C CA . CYS A 1 108 ? -23.901 20.794 5.887 1.00 49.40 87 CYS A CA 1
ATOM 742 C C . CYS A 1 108 ? -23.934 19.475 6.661 1.00 50.31 87 CYS A C 1
ATOM 743 O O . CYS A 1 108 ? -23.671 18.415 6.099 1.00 50.75 87 CYS A O 1
ATOM 746 N N . LEU A 1 109 ? -24.244 19.542 7.948 1.00 51.21 88 LEU A N 1
ATOM 747 C CA . LEU A 1 109 ? -24.278 18.331 8.761 1.00 53.06 88 LEU A CA 1
ATOM 748 C C . LEU A 1 109 ? -25.698 17.926 9.168 1.00 53.59 88 LEU A C 1
ATOM 749 O O . LEU A 1 109 ? -25.876 17.213 10.161 1.00 53.66 88 LEU A O 1
ATOM 754 N N . ASP A 1 110 ? -26.695 18.377 8.397 1.00 54.49 89 ASP A N 1
ATOM 755 C CA . ASP A 1 110 ? -28.109 18.047 8.639 1.00 55.54 89 ASP A CA 1
ATOM 756 C C . ASP A 1 110 ? -28.273 16.533 8.774 1.00 55.75 89 ASP A C 1
ATOM 757 O O 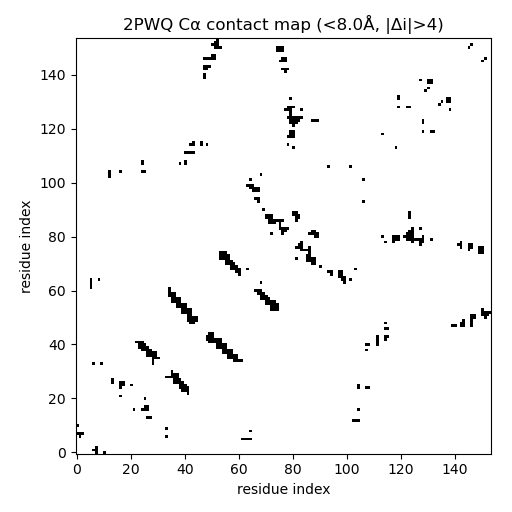. ASP A 1 110 ? -28.963 16.045 9.672 1.00 55.80 89 ASP A O 1
ATOM 762 N N . VAL A 1 111 ? -27.617 15.796 7.886 1.00 56.15 90 VAL A N 1
ATOM 763 C CA . VAL A 1 111 ? -27.711 14.353 7.904 1.00 56.63 90 VAL A CA 1
ATOM 764 C C . VAL A 1 111 ? -27.273 13.777 9.249 1.00 57.63 90 VAL A C 1
ATOM 765 O O . VAL A 1 111 ? -28.099 13.151 9.914 1.00 57.65 90 VAL A O 1
ATOM 769 N N . LEU A 1 112 ? -26.022 13.986 9.678 1.00 58.59 91 LEU A N 1
ATOM 770 C CA . LEU A 1 112 ? -25.659 13.456 11.003 1.00 59.80 91 LEU A CA 1
ATOM 771 C C . LEU A 1 112 ? -26.419 14.076 12.170 1.00 60.28 91 LEU A C 1
ATOM 772 O O . LEU A 1 112 ? -26.685 13.393 13.150 1.00 60.65 91 LEU A O 1
ATOM 777 N N . LYS A 1 113 ? -26.794 15.347 12.056 1.00 60.87 92 LYS A N 1
ATOM 778 C CA . LYS A 1 113 ? -27.694 15.975 13.027 1.00 61.56 92 LYS A CA 1
ATOM 779 C C . LYS A 1 113 ? -28.887 15.055 13.299 1.00 62.09 92 LYS A C 1
ATOM 780 O O . LYS A 1 113 ? -29.040 14.558 14.412 1.00 62.76 92 LYS A O 1
A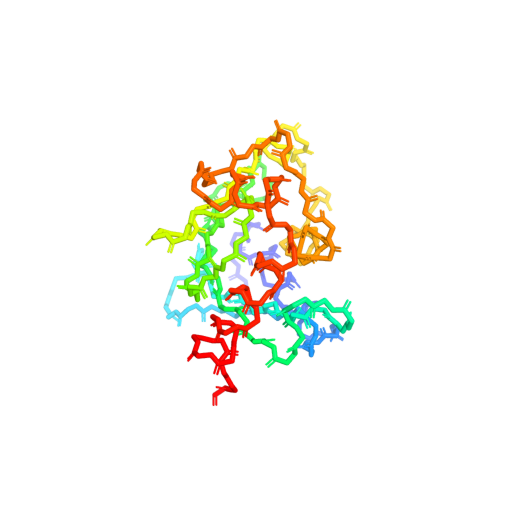TOM 786 N N . ASN A 1 114 ? -29.717 14.787 12.297 1.00 62.07 93 ASN A N 1
ATOM 787 C CA . ASN A 1 114 ? -30.898 13.956 12.570 1.00 62.26 93 ASN A CA 1
ATOM 788 C C . ASN A 1 114 ? -30.656 12.443 12.579 1.00 61.68 93 ASN A C 1
ATOM 789 O O . ASN A 1 114 ? -31.512 11.681 13.025 1.00 62.00 93 ASN A O 1
ATOM 794 N N . GLU A 1 115 ? -29.493 12.005 12.111 1.00 60.47 94 GLU A N 1
ATOM 795 C CA . GLU A 1 115 ? -29.114 10.611 12.290 1.00 59.38 94 GLU A CA 1
ATOM 796 C C . GLU A 1 115 ? -28.411 10.332 13.630 1.00 57.98 94 GLU A C 1
ATOM 797 O O . GLU A 1 115 ? -28.231 9.166 13.994 1.00 57.83 94 GLU A O 1
ATOM 803 N N . TRP A 1 116 ? -28.019 11.380 14.364 1.00 56.49 95 TRP A N 1
ATOM 804 C CA . TRP A 1 116 ? -27.115 11.186 15.507 1.00 54.72 95 TRP A CA 1
ATOM 805 C C . TRP A 1 116 ? -27.679 10.312 16.622 1.00 54.05 95 TRP A C 1
ATOM 806 O O . TRP A 1 116 ? -28.833 10.454 17.010 1.00 54.12 95 TRP A O 1
ATOM 817 N N . SER A 1 117 ? -26.848 9.387 17.092 1.00 53.04 96 SER A N 1
ATOM 818 C CA . SER A 1 117 ? -27.120 8.623 18.294 1.00 52.26 96 SER A CA 1
ATOM 819 C C . SER A 1 117 ? -25.784 8.229 18.922 1.00 51.74 96 SER A C 1
ATOM 820 O O . SER A 1 117 ? -24.757 8.141 18.220 1.00 51.70 96 SER A O 1
ATOM 823 N N . PRO A 1 118 ? -25.791 7.977 20.246 1.00 50.85 97 PRO A N 1
ATOM 824 C CA . PRO A 1 118 ? -24.692 7.386 21.010 1.00 49.06 97 PRO A CA 1
ATOM 825 C C . PRO A 1 118 ? -23.935 6.273 20.303 1.00 47.68 97 PRO A C 1
ATOM 826 O O . PRO A 1 118 ? -22.815 5.964 20.695 1.00 47.27 97 PRO A O 1
ATOM 830 N N . ALA A 1 119 ? -24.513 5.680 19.263 1.00 45.69 98 ALA A N 1
ATOM 831 C CA . ALA A 1 119 ? -23.810 4.631 18.524 1.00 44.71 98 ALA A CA 1
ATOM 832 C C . ALA A 1 119 ? -22.754 5.217 17.560 1.00 43.73 98 ALA A C 1
ATOM 833 O O . ALA A 1 119 ? -21.733 4.582 17.256 1.00 42.74 98 ALA A O 1
ATOM 835 N N . LEU A 1 120 ? -23.014 6.433 17.080 1.00 42.26 99 LEU A N 1
ATOM 836 C CA . LEU A 1 120 ? -22.096 7.104 16.167 1.00 41.51 99 LEU A CA 1
ATOM 837 C C . LEU A 1 120 ? -20.825 7.582 16.920 1.00 40.94 99 LEU A C 1
ATOM 838 O O . LEU A 1 120 ? -20.807 7.662 18.153 1.00 41.59 99 LEU A O 1
ATOM 843 N N . THR A 1 121 ? -19.750 7.827 16.180 1.00 39.87 100 THR A N 1
ATOM 844 C CA . THR A 1 121 ? -18.505 8.300 16.747 1.00 36.89 100 THR A CA 1
ATOM 845 C C . THR A 1 121 ? -17.929 9.413 15.863 1.00 36.11 100 THR A C 1
ATOM 846 O O . THR A 1 121 ? -18.215 9.529 14.654 1.00 33.83 100 THR A O 1
ATOM 850 N N . ILE A 1 122 ? -17.054 10.195 16.481 1.00 33.75 101 ILE A N 1
ATOM 851 C CA . ILE A 1 122 ? -16.387 11.249 15.753 1.00 32.34 101 ILE A CA 1
ATOM 852 C C . ILE A 1 122 ? -15.572 10.706 14.566 1.00 31.49 101 ILE A C 1
ATOM 853 O O . ILE A 1 122 ? -15.700 11.210 13.489 1.00 32.35 101 ILE A O 1
ATOM 858 N N . ARG A 1 123 ? -14.771 9.668 14.731 1.00 32.19 102 ARG A N 1
ATOM 859 C CA . ARG A 1 123 ? -14.075 9.069 13.586 1.00 32.53 102 ARG A CA 1
ATOM 860 C C . ARG A 1 123 ? -15.053 8.696 12.454 1.00 33.94 102 ARG A C 1
ATOM 861 O O . ARG A 1 123 ? -14.745 8.821 11.253 1.00 32.19 102 ARG A O 1
ATOM 869 N N . THR A 1 124 ? -16.230 8.212 12.810 1.00 36.20 103 THR A N 1
ATOM 870 C CA . THR A 1 124 ? -17.138 7.860 11.722 1.00 36.82 103 THR A CA 1
ATOM 871 C C . THR A 1 124 ? -17.718 9.158 11.068 1.00 36.66 103 THR A C 1
ATOM 872 O O . THR A 1 124 ? -17.901 9.206 9.847 1.00 36.34 103 THR A O 1
ATOM 876 N N . ALA A 1 125 ? -17.948 10.208 11.854 1.00 36.12 104 ALA A N 1
ATOM 877 C CA . ALA A 1 125 ? -18.336 11.525 11.279 1.00 35.53 104 ALA A CA 1
ATOM 878 C C . ALA A 1 125 ? -17.278 12.014 10.303 1.00 34.67 104 ALA A C 1
ATOM 879 O O . ALA A 1 125 ? -17.590 12.507 9.220 1.00 33.83 104 ALA A O 1
ATOM 881 N N . LEU A 1 126 ? -16.022 11.851 10.695 1.00 34.37 105 LEU A N 1
ATOM 882 C CA . LEU A 1 126 ? -14.917 12.220 9.849 1.00 34.36 105 LEU A CA 1
ATOM 883 C C . LEU A 1 126 ? -14.736 11.333 8.620 1.00 34.24 105 LEU A C 1
ATOM 884 O O . LEU A 1 126 ? -14.390 11.836 7.548 1.00 32.98 105 LEU A O 1
ATOM 889 N N . LEU A 1 127 ? -14.920 10.015 8.771 1.00 33.30 106 LEU A N 1
ATOM 890 C CA . LEU A 1 127 ? -14.876 9.116 7.615 1.00 33.00 106 LEU A CA 1
ATOM 891 C C . LEU A 1 127 ? -15.958 9.515 6.604 1.00 32.27 106 LEU A C 1
ATOM 892 O O . LEU A 1 127 ? -15.746 9.438 5.402 1.00 33.33 106 LEU A O 1
ATOM 897 N N . SER A 1 128 ? -17.111 9.953 7.063 1.00 30.79 107 SER A N 1
ATOM 898 C CA . SER A 1 128 ? -18.154 10.255 6.112 1.00 33.06 107 SER A CA 1
ATOM 899 C C . SER A 1 128 ? -17.883 11.606 5.427 1.00 31.42 107 SER A C 1
ATOM 900 O O . SER A 1 128 ? -18.423 11.900 4.353 1.00 31.60 107 SER A O 1
ATOM 903 N N . ILE A 1 129 ? -17.050 12.444 6.043 1.00 31.19 108 ILE A N 1
ATOM 904 C CA . ILE A 1 129 ? -16.687 13.693 5.406 1.00 29.96 108 ILE A CA 1
ATOM 905 C C . ILE A 1 129 ? -15.642 13.341 4.374 1.00 29.65 108 ILE A C 1
ATOM 906 O O . ILE A 1 129 ? -15.695 13.850 3.259 1.00 31.47 108 ILE A O 1
ATOM 911 N N . GLN A 1 130 ? -14.692 12.473 4.711 1.00 28.81 109 GLN A N 1
ATOM 912 C CA . GLN A 1 130 ? -13.724 12.047 3.715 1.00 29.95 109 GLN A CA 1
ATOM 913 C C . GLN A 1 130 ? -14.418 11.373 2.505 1.00 29.66 109 GLN A C 1
ATOM 914 O O . GLN A 1 130 ? -13.962 11.501 1.345 1.00 28.33 109 GLN A O 1
ATOM 920 N N . ALA A 1 131 ? -15.495 10.626 2.773 1.00 31.33 110 ALA A N 1
ATOM 921 C CA . ALA A 1 131 ? -16.301 10.055 1.683 1.00 32.61 110 ALA A CA 1
ATOM 922 C C . ALA A 1 131 ? -16.825 11.153 0.758 1.00 32.91 110 ALA A C 1
ATOM 923 O O . ALA A 1 131 ? -16.722 11.026 -0.456 1.00 33.20 110 ALA A O 1
ATOM 925 N N . LEU A 1 132 ? -17.378 12.223 1.336 1.00 35.02 111 LEU A N 1
ATOM 926 C CA . LEU A 1 132 ? -17.751 13.416 0.557 1.00 35.47 111 LEU A CA 1
ATOM 927 C C . LEU A 1 132 ? -16.645 13.951 -0.364 1.00 35.49 111 LEU A C 1
ATOM 928 O O . LEU A 1 132 ? -16.918 14.338 -1.491 1.00 35.90 111 LEU A O 1
ATOM 933 N N . LEU A 1 133 ? -15.410 13.973 0.117 1.00 35.60 112 LEU A N 1
ATOM 934 C CA . LEU A 1 133 ? -14.262 14.395 -0.702 1.00 35.90 112 LEU A CA 1
ATOM 935 C C . LEU A 1 133 ? -14.160 13.519 -1.955 1.00 36.83 112 LEU A C 1
ATOM 936 O O . LEU A 1 133 ? -13.939 14.001 -3.087 1.00 34.17 112 LEU A O 1
ATOM 941 N N . SER A 1 134 ? -14.313 12.213 -1.727 1.00 35.91 113 SER A N 1
ATOM 942 C CA . SER A 1 134 ? -14.334 11.218 -2.803 1.00 38.15 113 SER A CA 1
ATOM 943 C C . SER A 1 134 ? -15.514 11.308 -3.717 1.00 37.26 113 SER A C 1
ATOM 944 O O . SER A 1 134 ? -15.431 10.854 -4.854 1.00 38.52 113 SER A O 1
ATOM 947 N N . ASP A 1 135 ? -16.621 11.852 -3.239 1.00 36.29 114 ASP A N 1
ATOM 948 C CA . ASP A 1 135 ? -17.834 11.742 -3.978 1.00 35.89 114 ASP A CA 1
ATOM 949 C C . ASP A 1 135 ? -18.698 12.977 -3.713 1.00 36.24 114 ASP A C 1
ATOM 950 O O . ASP A 1 135 ? -19.663 12.924 -2.929 1.00 35.00 114 ASP A O 1
ATOM 955 N N . PRO A 1 136 ? -18.358 14.120 -4.376 1.00 35.72 115 PRO A N 1
ATOM 956 C CA . PRO A 1 136 ? -19.073 15.367 -4.092 1.00 38.09 115 PRO A CA 1
ATOM 957 C C . PRO A 1 136 ? -20.554 15.292 -4.493 1.00 39.78 115 PRO A C 1
ATOM 958 O O . PRO A 1 136 ? -20.890 14.636 -5.472 1.00 40.58 115 PRO A O 1
ATOM 962 N N . GLN A 1 137 ? -21.408 15.993 -3.763 1.00 43.17 116 GLN A N 1
ATOM 963 C CA . GLN A 1 137 ? -22.873 15.960 -3.943 1.00 46.38 116 GLN A CA 1
ATOM 964 C C . GLN A 1 137 ? -23.455 17.309 -4.409 1.00 49.61 116 GLN A C 1
ATOM 965 O O . GLN A 1 137 ? -24.052 18.058 -3.601 1.00 48.65 116 GLN A O 1
ATOM 971 N N . PRO A 1 138 ? -23.319 17.610 -5.722 1.00 53.12 117 PRO A N 1
ATOM 972 C CA . PRO A 1 138 ? -23.561 18.961 -6.267 1.00 55.67 117 PRO A CA 1
ATOM 973 C C . PRO A 1 138 ? -24.970 19.536 -6.128 1.00 57.95 117 PRO A C 1
ATOM 974 O O . PRO A 1 138 ? -25.122 20.757 -6.201 1.00 58.27 117 PRO A O 1
ATOM 978 N N . ASP A 1 139 ? -25.970 18.680 -5.928 1.00 60.38 118 ASP A N 1
ATOM 979 C CA . ASP A 1 139 ? -27.384 19.099 -5.803 1.00 62.89 118 ASP A CA 1
ATOM 980 C C . ASP A 1 139 ? -27.777 19.636 -4.431 1.00 63.69 118 ASP A C 1
ATOM 981 O O . ASP A 1 139 ? -28.859 20.220 -4.276 1.00 63.63 118 ASP A O 1
ATOM 986 N N . ASP A 1 140 ? -26.908 19.395 -3.442 1.00 64.89 119 ASP A N 1
ATOM 987 C CA . ASP A 1 140 ? -27.105 19.820 -2.047 1.00 65.66 119 ASP A CA 1
ATOM 988 C C . ASP A 1 140 ? -25.972 20.776 -1.650 1.00 65.20 119 ASP A C 1
ATOM 989 O O . ASP A 1 140 ? -25.227 20.511 -0.696 1.00 65.36 119 ASP A O 1
ATOM 994 N N . PRO A 1 141 ? -25.861 21.914 -2.361 1.00 64.58 120 PRO A N 1
ATOM 995 C CA . PRO A 1 141 ? -24.575 22.604 -2.428 1.00 63.83 120 PRO A CA 1
ATOM 996 C C . PRO A 1 141 ? -24.336 23.508 -1.222 1.00 63.01 120 PRO A C 1
ATOM 997 O O . PRO A 1 141 ? -25.292 23.981 -0.594 1.00 63.18 120 PRO A O 1
ATOM 1001 N N . GLN A 1 142 ? -23.067 23.724 -0.891 1.00 61.92 121 GLN A N 1
ATOM 1002 C CA . GLN A 1 142 ? -22.714 24.602 0.217 1.00 60.98 121 GLN A CA 1
ATOM 1003 C C . GLN A 1 142 ? -22.116 25.906 -0.275 1.00 59.75 121 GLN A C 1
ATOM 1004 O O . GLN A 1 142 ? -22.356 26.959 0.299 1.00 59.86 121 GLN A O 1
ATOM 1010 N N . ASP A 1 143 ? -21.338 25.816 -1.343 1.00 58.30 122 ASP A N 1
ATOM 1011 C CA . ASP A 1 143 ? -20.712 26.971 -1.957 1.00 56.67 122 ASP A CA 1
ATOM 1012 C C . ASP A 1 143 ? -21.262 27.123 -3.378 1.00 55.89 122 ASP A C 1
ATOM 1013 O O . ASP A 1 143 ? -20.978 26.276 -4.232 1.00 55.68 122 ASP A O 1
ATOM 1018 N N . ALA A 1 144 ? -22.036 28.191 -3.624 1.00 55.25 123 ALA A N 1
ATOM 1019 C CA . ALA A 1 144 ? -22.714 28.406 -4.936 1.00 54.31 123 ALA A CA 1
ATOM 1020 C C . ALA A 1 144 ? -21.745 28.499 -6.101 1.00 53.24 123 ALA A C 1
ATOM 1021 O O . ALA A 1 144 ? -22.012 27.948 -7.172 1.00 53.40 123 ALA A O 1
ATOM 1023 N N . GLU A 1 145 ? -20.609 29.162 -5.869 1.00 52.53 124 GLU A N 1
ATOM 1024 C CA A GLU A 1 145 ? -19.612 29.369 -6.923 0.60 51.90 124 GLU A CA 1
ATOM 1025 C CA B GLU A 1 145 ? -19.585 29.370 -6.906 0.40 51.90 124 GLU A CA 1
ATOM 1026 C C . GLU A 1 145 ? -18.855 28.074 -7.261 1.00 51.50 124 GLU A C 1
ATOM 1027 O O . GLU A 1 145 ? -18.582 27.799 -8.443 1.00 51.75 124 GLU A O 1
ATOM 1038 N N . VAL A 1 146 ? -18.532 27.269 -6.242 1.00 50.15 125 VAL A N 1
ATOM 1039 C CA . VAL A 1 146 ? -17.874 25.979 -6.495 1.00 49.00 125 VAL A CA 1
ATOM 1040 C C . VAL A 1 146 ? -18.843 25.032 -7.200 1.00 49.00 125 VAL A C 1
ATOM 1041 O O . VAL A 1 146 ? -18.448 24.321 -8.110 1.00 48.69 125 VAL A O 1
ATOM 1045 N N . ALA A 1 147 ? -20.100 25.035 -6.765 1.00 49.69 126 ALA A N 1
ATOM 1046 C CA . ALA A 1 147 ? -21.129 24.133 -7.313 1.00 50.99 126 ALA A CA 1
ATOM 1047 C C . ALA A 1 147 ? -21.476 24.483 -8.766 1.00 51.53 126 ALA A C 1
ATOM 1048 O O . ALA A 1 147 ? -21.644 23.591 -9.604 1.00 52.43 126 ALA A O 1
ATOM 1050 N N . LYS A 1 148 ? -21.579 25.785 -9.054 1.00 52.05 127 LYS A N 1
ATOM 1051 C CA . LYS A 1 148 ? -21.742 26.260 -10.422 1.00 52.12 127 LYS A CA 1
ATOM 1052 C C . LYS A 1 148 ? -20.608 25.707 -11.277 1.00 51.61 127 LYS A C 1
ATOM 1053 O O . LYS A 1 148 ? -20.865 25.137 -12.339 1.00 52.49 127 LYS A O 1
ATOM 1059 N N . MET A 1 149 ? -19.372 25.835 -10.803 1.00 49.65 128 MET A N 1
ATOM 1060 C CA . MET A 1 149 ? -18.223 25.403 -11.567 1.00 48.43 128 MET A CA 1
ATOM 1061 C C . MET A 1 149 ? -18.218 23.889 -11.732 1.00 48.62 128 MET A C 1
ATOM 1062 O O . MET A 1 149 ? -17.829 23.365 -12.771 1.00 48.85 128 MET A O 1
ATOM 1067 N N . TYR A 1 150 ? -18.629 23.191 -10.683 1.00 48.41 129 TYR A N 1
ATOM 1068 C CA . TYR A 1 150 ? -18.586 21.737 -10.659 1.00 48.55 129 TYR A CA 1
ATOM 1069 C C . TYR A 1 150 ? -19.514 21.203 -11.773 1.00 48.70 129 TYR A C 1
ATOM 1070 O O . TYR A 1 150 ? -19.126 20.335 -12.566 1.00 48.44 129 TYR A O 1
ATOM 1079 N N . LYS A 1 151 ? -20.709 21.782 -11.842 1.00 49.16 130 LYS A N 1
ATOM 1080 C CA . LYS A 1 151 ? -21.690 21.479 -12.876 1.00 50.55 130 LYS A CA 1
ATOM 1081 C C . LYS A 1 151 ? -21.343 22.080 -14.267 1.00 51.00 130 LYS A C 1
ATOM 1082 O O . LYS A 1 151 ? -21.247 21.347 -15.250 1.00 51.14 130 LYS A O 1
ATOM 1088 N N . GLU A 1 152 ? -21.123 23.396 -14.348 1.00 51.70 131 GLU A N 1
ATOM 1089 C CA . GLU A 1 152 ? -20.868 24.077 -15.654 1.00 51.57 131 GLU A CA 1
ATOM 1090 C C . GLU A 1 152 ? -19.545 23.780 -16.370 1.00 50.52 131 GLU A C 1
ATOM 1091 O O . GLU A 1 152 ? -19.513 23.756 -17.599 1.00 50.80 131 GLU A O 1
ATOM 1097 N N . ASN A 1 153 ? -18.465 23.571 -15.618 1.00 48.99 132 ASN A N 1
ATOM 1098 C CA . ASN A 1 153 ? -17.136 23.326 -16.193 1.00 47.31 132 ASN A CA 1
ATOM 1099 C C . ASN A 1 153 ? -16.404 22.494 -15.181 1.00 46.40 132 ASN A C 1
ATOM 1100 O O . ASN A 1 153 ? -15.707 23.012 -14.305 1.00 45.32 132 ASN A O 1
ATOM 1105 N N . HIS A 1 154 ? -16.593 21.194 -15.302 1.00 43.34 133 HIS A N 1
ATOM 1106 C CA . HIS A 1 154 ? -16.149 20.263 -14.307 1.00 41.64 133 HIS A CA 1
ATOM 1107 C C . HIS A 1 154 ? -14.663 20.028 -14.444 1.00 40.06 133 HIS A C 1
ATOM 1108 O O . HIS A 1 154 ? -13.981 19.857 -13.438 1.00 38.38 133 HIS A O 1
ATOM 1115 N N . ALA A 1 155 ? -14.143 20.052 -15.662 1.00 38.25 134 ALA A N 1
ATOM 1116 C CA . ALA A 1 155 ? -12.717 19.794 -15.835 1.00 39.07 134 ALA A CA 1
ATOM 1117 C C . ALA A 1 155 ? -11.915 20.928 -15.198 1.00 41.06 134 ALA A C 1
ATOM 1118 O O . ALA A 1 155 ? -10.731 20.753 -14.886 1.00 41.65 134 ALA A O 1
ATOM 1120 N N . LEU A 1 156 ? -12.568 22.086 -15.056 1.00 41.18 135 LEU A N 1
ATOM 1121 C CA . LEU A 1 156 ? -11.920 23.255 -14.423 1.00 42.26 135 LEU A CA 1
ATOM 1122 C C . LEU A 1 156 ? -12.008 23.043 -12.929 1.00 42.64 135 LEU A C 1
ATOM 1123 O O . LEU A 1 156 ? -11.031 23.265 -12.214 1.00 43.89 135 LEU A O 1
ATOM 1128 N N . PHE A 1 157 ? -13.182 22.628 -12.458 1.00 42.02 136 PHE A N 1
ATOM 1129 C CA . PHE A 1 157 ? -13.348 22.289 -11.049 1.00 42.33 136 PHE A CA 1
ATOM 1130 C C . PHE A 1 157 ? -12.204 21.420 -10.555 1.00 41.80 136 PHE A C 1
ATOM 1131 O O . PHE A 1 157 ? -11.601 21.688 -9.505 1.00 41.53 136 PHE A O 1
ATOM 1139 N N . VAL A 1 158 ? -11.907 20.375 -11.309 1.00 41.36 137 VAL A N 1
ATOM 1140 C CA . VAL A 1 158 ? -10.928 19.401 -10.874 1.00 40.34 137 VAL A CA 1
ATOM 1141 C C . VAL A 1 158 ? -9.607 20.139 -10.744 1.00 40.51 137 VAL A C 1
ATOM 1142 O O . VAL A 1 158 ? -8.876 19.964 -9.772 1.00 39.36 137 VAL A O 1
ATOM 1146 N N . LYS A 1 159 ? -9.319 20.974 -11.734 1.00 41.29 138 LYS A N 1
ATOM 1147 C CA . LYS A 1 159 ? -8.062 21.736 -11.731 1.00 40.37 138 LYS A CA 1
ATOM 1148 C C . LYS A 1 159 ? -7.986 22.753 -10.609 1.00 39.04 138 LYS A C 1
ATOM 1149 O O . LYS A 1 159 ? -6.937 22.880 -9.985 1.00 40.22 138 LYS A O 1
ATOM 1155 N N . THR A 1 160 ? -9.082 23.456 -10.341 1.00 37.47 139 THR A N 1
ATOM 1156 C CA . THR A 1 160 ? -9.113 24.435 -9.248 1.00 36.51 139 THR A CA 1
ATOM 1157 C C . THR A 1 160 ? -8.933 23.733 -7.872 1.00 36.54 139 THR A C 1
ATOM 1158 O O . THR A 1 160 ? -8.107 24.133 -7.038 1.00 36.36 139 THR A O 1
ATOM 1162 N N . ALA A 1 161 ? -9.688 22.663 -7.667 1.00 34.85 140 ALA A N 1
ATOM 1163 C CA . ALA A 1 161 ? -9.597 21.852 -6.454 1.00 33.67 140 ALA A CA 1
ATOM 1164 C C . ALA A 1 161 ? -8.221 21.235 -6.276 1.00 32.26 140 ALA A C 1
ATOM 1165 O O . ALA A 1 161 ? -7.702 21.184 -5.178 1.00 33.77 140 ALA A O 1
ATOM 1167 N N . SER A 1 162 ? -7.611 20.778 -7.343 1.00 31.85 141 SER A N 1
ATOM 1168 C CA . SER A 1 162 ? -6.221 20.398 -7.267 1.00 33.27 141 SER A CA 1
ATOM 1169 C C . SER A 1 162 ? -5.177 21.526 -6.908 1.00 34.96 141 SER A C 1
ATOM 1170 O O . SER A 1 162 ? -4.282 21.298 -6.084 1.00 35.44 141 SER A O 1
ATOM 1173 N N . VAL A 1 163 ? -5.286 22.719 -7.522 1.00 34.29 142 VAL A N 1
ATOM 1174 C CA . VAL A 1 163 ? -4.434 23.857 -7.167 1.00 34.67 142 VAL A CA 1
ATOM 1175 C C . VAL A 1 163 ? -4.566 24.107 -5.666 1.00 34.05 142 VAL A C 1
ATOM 1176 O O . VAL A 1 163 ? -3.574 24.129 -4.958 1.00 35.51 142 VAL A O 1
ATOM 1180 N N . TRP A 1 164 ? -5.790 24.305 -5.198 1.00 33.98 143 TRP A N 1
ATOM 1181 C CA . TRP A 1 164 ? -6.048 24.575 -3.800 1.00 33.59 143 TRP A CA 1
ATOM 1182 C C . TRP A 1 164 ? -5.532 23.519 -2.823 1.00 34.92 143 TRP A C 1
ATOM 1183 O O . TRP A 1 164 ? -5.038 23.880 -1.736 1.00 35.46 143 TRP A O 1
ATOM 1194 N N . THR A 1 165 ? -5.592 22.237 -3.215 1.00 34.10 144 THR A N 1
ATOM 1195 C CA . THR A 1 165 ? -5.013 21.166 -2.414 1.00 34.87 144 THR A CA 1
ATOM 1196 C C . THR A 1 165 ? -3.494 21.301 -2.279 1.00 36.04 144 THR A C 1
ATOM 1197 O O . THR A 1 165 ? -2.918 21.145 -1.181 1.00 35.46 144 THR A O 1
ATOM 1201 N N . LYS A 1 166 ? -2.846 21.583 -3.405 1.00 37.88 145 LYS A N 1
ATOM 1202 C CA . LYS A 1 166 ? -1.391 21.597 -3.438 1.00 37.97 145 LYS A CA 1
ATOM 1203 C C . LYS A 1 166 ? -0.884 22.938 -2.879 1.00 38.33 145 LYS A C 1
ATOM 1204 O O . LYS A 1 166 ? 0.271 23.042 -2.518 1.00 37.90 145 LYS A O 1
ATOM 1210 N N . THR A 1 167 ? -1.782 23.912 -2.749 1.00 38.65 146 THR A N 1
ATOM 1211 C CA . THR A 1 167 ? -1.463 25.232 -2.173 1.00 38.99 146 THR A CA 1
ATOM 1212 C C . THR A 1 167 ? -1.750 25.323 -0.680 1.00 39.42 146 THR A C 1
ATOM 1213 O O . THR A 1 167 ? -0.872 25.728 0.096 1.00 38.42 146 THR A O 1
ATOM 1217 N N . PHE A 1 168 ? -2.980 24.954 -0.293 1.00 38.18 147 PHE A N 1
ATOM 1218 C CA . PHE A 1 168 ? -3.504 25.143 1.071 1.00 38.40 147 PHE A CA 1
ATOM 1219 C C . PHE A 1 168 ? -3.454 23.923 2.002 1.00 38.81 147 PHE A C 1
ATOM 1220 O O . PHE A 1 168 ? -3.502 24.080 3.219 1.00 35.90 147 PHE A O 1
ATOM 1228 N N . ALA A 1 169 ? -3.300 22.739 1.423 1.00 42.40 148 ALA A N 1
ATOM 1229 C CA . ALA A 1 169 ? -3.457 21.451 2.161 1.00 46.53 148 ALA A CA 1
ATOM 1230 C C . ALA A 1 169 ? -2.176 20.618 2.094 1.00 49.79 148 ALA A C 1
ATOM 1231 O O . ALA A 1 169 ? -2.187 19.384 2.081 1.00 49.96 148 ALA A O 1
ATOM 1233 N N . THR A 1 170 ? -1.067 21.327 2.057 1.00 53.74 149 THR A N 1
ATOM 1234 C CA . THR A 1 170 ? 0.268 20.764 1.990 1.00 58.36 149 THR A CA 1
ATOM 1235 C C . THR A 1 170 ? 0.667 20.050 3.302 1.00 61.77 149 THR A C 1
ATOM 1236 O O . THR A 1 170 ? 0.014 20.228 4.348 1.00 61.97 149 THR A O 1
ATOM 1240 N N . GLY A 1 171 ? 1.732 19.243 3.230 1.00 65.62 150 GLY A N 1
ATO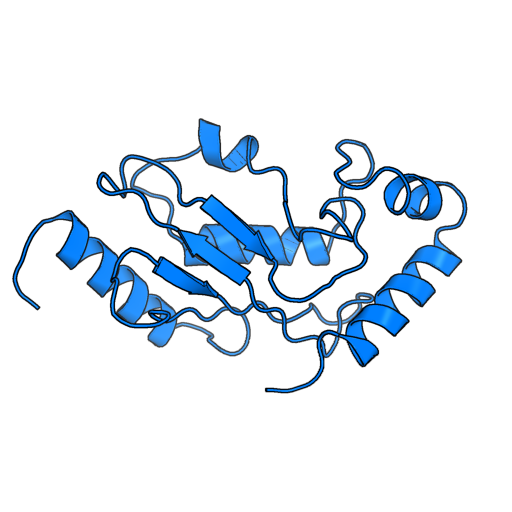M 1241 C CA . GLY A 1 171 ? 2.244 18.430 4.355 1.00 69.89 150 GLY A CA 1
ATOM 1242 C C . GLY A 1 171 ? 2.251 19.021 5.772 1.00 72.97 150 GLY A C 1
ATOM 1243 O O . GLY A 1 171 ? 2.176 20.253 5.947 1.00 73.23 150 GLY A O 1
ATOM 1244 N N . PRO A 1 172 ? 2.373 18.140 6.801 1.00 75.00 151 PRO A N 1
ATOM 1245 C CA . PRO A 1 172 ? 2.262 18.504 8.231 1.00 75.82 151 PRO A CA 1
ATOM 1246 C C . PRO A 1 172 ? 3.263 19.573 8.680 1.00 76.21 151 PRO A C 1
ATOM 1247 O O . PRO A 1 172 ? 4.432 19.521 8.295 1.00 76.61 151 PRO A O 1
#

B-factor: mean 44.66, std 10.61, range [26.94, 99.01]

CATH classification: 3.10.110.10

Organism: Plasmodium yoelii yoelii (NCBI:txid73239)

Solvent-accessible surface area: 8608 Å² total; per-residue (Å²): 187,174,39,63,142,27,52,88,50,0,24,132,10,25,109,64,4,118,121,96,71,47,127,49,0,44,8,106,40,132,124,108,83,69,49,37,0,34,1,46,0,53,0,18,113,76,27,31,0,71,49,0,64,0,49,0,16,0,59,8,35,128,65,0,15,139,73,27,3,152,9,97,1,93,17,80,3,24,0,0,8,1,21,7,140,86,7,36,18,69,34,83,110,23,142,114,116,29,44,65,90,59,41,0,26,58,6,0,70,55,5,19,57,45,1,59,91,24,79,30,112,102,70,69,9,72,108,0,6,125,43,34,117,133,76,88,77,80,3,54,141,24,1,30,91,55,4,151,75,89,1,88,46,171

InterPro domains:
  IPR000608 Ubiquitin-conjugating (UBC), catalytic core domain [PF00179] (13-148)
  IPR000608 Ubiquitin-conjugating (UBC), catalytic core domain [PS50127] (9-156)
  IPR009060 UBA-like superfamily [SSF46934] (152-201)
  IPR015940 Ubiquitin-associated domain [PF00627] (164-198)
  IPR015940 Ubiquitin-associated domain [PS50030] (159-201)
  IPR015940 Ubiquitin-associated domain [SM00165] (163-200)
  IPR016135 Ubiquitin-conjugating enzyme/RWD-like [G3DSA:3.10.110.10] (6-158)
  IPR016135 Ubiquitin-conjugating enzyme/RWD-like [SSF54495] (5-159)
  IPR023313 Ubiquitin-conjugating enzyme, active site [PS00183] (82-98)
  IPR050113 Ubiquitin-conjugating enzyme E2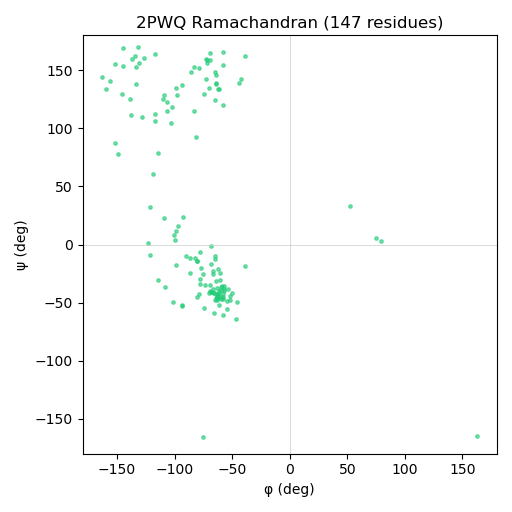-like [PTHR24067] (11-146)

Sequence (154 aa):
FQGSKELLRLQKELKDIENENVQEIDAHIKDDSNFFEWVGFFIKGPEGTPYEGGHFTLAITIPNDYPYNPPKIKFVTKIWHPNISSQTGAICLDVLKNEWSPALTIRTALLSIQALLSDPQPDDPQDAEEVAKMYKENHALFVKTASVWTKTFATGP

Radius of gyration: 15.9 Å; Cα contacts (8 Å, |Δi|>4): 286; chains: 1; bounding box: 33×28×52 Å

Foldseek 3Di:
DDDDPQLVLLVVLQVVQVVDDVVAKHKDCPPPDSQKIKIWGAQDPPALLHQFIWIKIWGHDPPPPAFHIAIFTPFQFQAFQAANPTRHGDPVPCRVVGDNVDGPRVVRVVVSVCSVPPDLVNGDYPVSSCCCPVPVVVSSVVRNVSRVVGGHDD

Secondary structure (DSSP, 8-state):
--S-HHHHHHHHHHHHHHHS-TTTEEEEE-SS-TTEEEEEEEPPTTSTTTT-EEEEEEEPPTTTTSSPPEEEESS---BTTB-TTT-BB--HHHHHH--TT--HHHHHHHHHHHHHS--TTS-S-HHHHHHHHH-HHHHHHHHHHHHHHHS---

Nearest PDB structures (foldseek):
  2pwq-assembly1_A  TM=1.007E+00  e=4.605E-31  Plasmodium yoelii
  2f4z-assembly1_A  TM=9.821E-01  e=7.118E-22  Toxoplasma gondii
  3k9o-assembly1_A  TM=9.366E-01  e=2.649E-19  Homo sapiens
  3f92-assembly1_A  TM=9.246E-01  e=2.821E-19  Homo sapiens
  2bf8-assembly1_A  TM=9.459E-01  e=4.384E-19  Bos taurus